Protein AF-A0A2P5BC32-F1 (afdb_monomer_lite)

Organism: Parasponia andersonii (NCBI:txid3476)

pLDDT: mean 73.13, std 12.8, range [37.69, 88.88]

Structure (mmCIF, N/CA/C/O backbone):
data_AF-A0A2P5BC32-F1
#
_entry.id   AF-A0A2P5BC32-F1
#
loop_
_atom_site.group_PDB
_atom_site.id
_atom_site.type_symbol
_atom_site.label_atom_id
_atom_site.label_alt_id
_atom_site.label_comp_id
_atom_site.label_asym_id
_atom_site.label_entity_id
_atom_site.label_seq_id
_atom_site.pdbx_PDB_ins_code
_atom_site.Cartn_x
_atom_site.Cartn_y
_atom_site.Cartn_z
_atom_site.occupancy
_atom_site.B_iso_or_equiv
_atom_site.auth_seq_id
_atom_site.auth_comp_id
_atom_site.auth_asym_id
_atom_site.auth_atom_id
_atom_site.pdbx_PDB_model_num
ATOM 1 N N . MET A 1 1 ? -25.496 -11.372 24.986 1.00 49.91 1 MET A N 1
ATOM 2 C CA . MET A 1 1 ? -24.039 -11.619 24.936 1.00 49.91 1 MET A CA 1
ATOM 3 C C . MET A 1 1 ? -23.321 -10.272 24.810 1.00 49.91 1 MET A C 1
ATOM 5 O O . MET A 1 1 ? -22.763 -9.976 23.771 1.00 49.91 1 MET A O 1
ATOM 9 N N . SER A 1 2 ? -23.435 -9.399 25.820 1.00 57.06 2 SER A N 1
ATOM 10 C CA . SER A 1 2 ? -23.031 -7.979 25.702 1.00 57.06 2 SER A CA 1
ATOM 11 C C . SER A 1 2 ? -22.216 -7.442 26.884 1.00 57.06 2 SER A C 1
ATOM 13 O O . SER A 1 2 ? -21.431 -6.529 26.701 1.00 57.06 2 SER A O 1
ATOM 15 N N . ARG A 1 3 ? -22.304 -8.053 28.074 1.00 60.16 3 ARG A N 1
ATOM 16 C CA . ARG A 1 3 ? -21.643 -7.538 29.291 1.00 60.16 3 ARG A CA 1
ATOM 17 C C . ARG A 1 3 ? -20.116 -7.701 29.325 1.00 60.16 3 ARG A C 1
ATOM 19 O O . ARG A 1 3 ? -19.463 -7.092 30.159 1.00 60.16 3 ARG A O 1
ATOM 26 N N . VAL A 1 4 ? -19.548 -8.537 28.451 1.00 66.75 4 VAL A N 1
ATOM 27 C CA . VAL A 1 4 ? -18.102 -8.836 28.442 1.00 66.75 4 VAL A CA 1
ATOM 28 C C . VAL A 1 4 ? -17.298 -7.703 27.803 1.00 66.75 4 VAL A C 1
ATOM 30 O O . VAL A 1 4 ? -16.182 -7.438 28.230 1.00 66.75 4 VAL 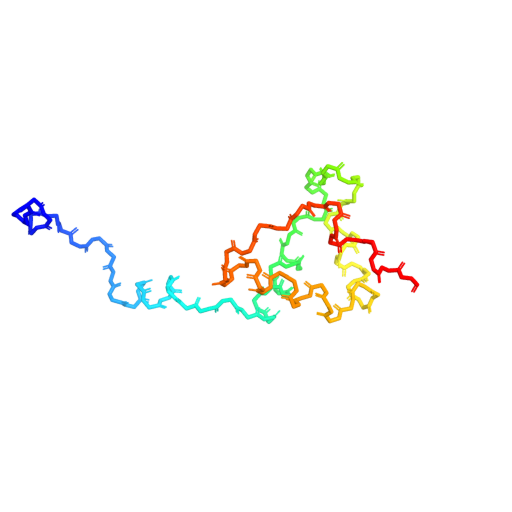A O 1
ATOM 33 N N . LEU A 1 5 ? -17.869 -7.003 26.818 1.00 66.81 5 LEU A N 1
ATOM 34 C CA . LEU A 1 5 ? -17.177 -5.919 26.117 1.00 66.81 5 LEU A CA 1
ATOM 35 C C . LEU A 1 5 ? -17.169 -4.610 26.920 1.00 66.81 5 LEU A C 1
ATOM 37 O O . LEU A 1 5 ? -16.238 -3.827 26.774 1.00 66.81 5 LEU A O 1
ATOM 41 N N . ASP A 1 6 ? -18.138 -4.413 27.821 1.00 67.94 6 ASP A N 1
ATOM 42 C CA . ASP A 1 6 ? -18.236 -3.214 28.669 1.00 67.94 6 ASP A CA 1
ATOM 43 C C . ASP A 1 6 ? -17.150 -3.151 29.759 1.00 67.94 6 ASP A C 1
ATOM 45 O O . ASP A 1 6 ? -16.836 -2.077 30.263 1.00 67.94 6 ASP A O 1
ATOM 49 N N . SER A 1 7 ? -16.560 -4.295 30.132 1.00 68.31 7 SER A N 1
ATOM 50 C CA . SER A 1 7 ? -15.435 -4.360 31.084 1.00 68.31 7 SER A CA 1
ATOM 51 C C . SER A 1 7 ? -14.064 -4.215 30.415 1.00 68.31 7 SER A C 1
ATOM 53 O O . SER A 1 7 ? -13.047 -4.147 31.106 1.00 68.31 7 SER A O 1
ATOM 55 N N . ILE A 1 8 ? -14.013 -4.170 29.080 1.00 77.19 8 ILE A N 1
ATOM 56 C CA . ILE A 1 8 ? -12.769 -3.975 28.338 1.00 77.19 8 ILE A CA 1
ATOM 57 C C . ILE A 1 8 ? -12.545 -2.474 28.193 1.00 77.19 8 ILE A C 1
ATOM 59 O O . ILE A 1 8 ? -13.291 -1.771 27.514 1.00 77.19 8 ILE A O 1
ATOM 63 N N . ASN A 1 9 ? -11.483 -1.978 28.821 1.00 71.88 9 ASN A N 1
ATOM 64 C CA . ASN A 1 9 ? -11.064 -0.598 28.643 1.00 71.88 9 ASN A CA 1
ATOM 65 C C . ASN A 1 9 ? -10.677 -0.386 27.167 1.00 71.88 9 ASN A C 1
ATOM 67 O O . ASN A 1 9 ? -9.836 -1.118 26.636 1.00 71.88 9 ASN A O 1
ATOM 71 N N . LYS A 1 10 ? -11.317 0.570 26.480 1.00 68.75 10 LYS A N 1
ATOM 72 C CA . LYS A 1 10 ? -11.061 0.844 25.058 1.00 68.75 10 LYS A CA 1
ATOM 73 C C . LYS A 1 10 ? -9.620 1.333 24.893 1.00 68.75 10 LYS A C 1
ATOM 75 O O . LYS A 1 10 ? -9.319 2.501 25.101 1.00 68.75 10 LYS A O 1
ATOM 80 N N . SER A 1 11 ? -8.734 0.426 24.485 1.00 78.00 11 SER A N 1
ATOM 81 C CA . SER A 1 11 ? -7.319 0.721 24.224 1.00 78.00 11 SER A CA 1
ATOM 82 C C . SER A 1 11 ? -7.096 1.569 22.964 1.00 78.00 11 SER A C 1
ATOM 84 O O . SER A 1 11 ? -5.980 2.024 22.727 1.00 78.00 11 SER A O 1
ATOM 86 N N . ILE A 1 12 ? -8.128 1.742 22.136 1.00 81.44 12 ILE A N 1
ATOM 87 C CA . ILE A 1 12 ? -8.055 2.406 20.836 1.00 81.44 12 ILE A CA 1
ATOM 88 C C . ILE A 1 12 ? -8.941 3.652 20.898 1.00 81.44 12 ILE A C 1
ATOM 90 O O . ILE A 1 12 ? -10.125 3.563 21.233 1.00 81.44 12 ILE A O 1
ATOM 94 N N . SER A 1 13 ? -8.362 4.818 20.602 1.00 86.50 13 SER A N 1
ATOM 95 C CA . SER A 1 13 ? -9.108 6.077 20.535 1.00 86.50 13 SER A CA 1
ATOM 96 C C . SER A 1 13 ? -9.988 6.130 19.283 1.00 86.50 13 SER A C 1
ATOM 98 O O . SER A 1 13 ? -9.725 5.441 18.300 1.00 86.50 13 SER A O 1
ATOM 100 N N . LEU A 1 14 ? -11.016 6.985 19.283 1.00 84.62 14 LEU A N 1
ATOM 101 C CA . LEU A 1 14 ? -11.893 7.148 18.116 1.00 84.62 14 LEU A CA 1
ATOM 102 C C . LEU A 1 14 ? -11.102 7.513 16.847 1.00 84.62 14 LEU A C 1
ATOM 104 O O . LEU A 1 14 ? -11.321 6.919 15.801 1.00 84.62 14 LEU A O 1
ATOM 108 N N . GLY A 1 15 ? -10.104 8.395 16.962 1.00 87.19 15 GLY A N 1
ATOM 109 C CA . GLY A 1 15 ? -9.247 8.762 15.830 1.00 87.19 15 GLY A CA 1
ATOM 110 C C . GLY A 1 15 ? -8.373 7.612 15.312 1.00 87.19 15 GLY A C 1
ATOM 111 O O . GLY A 1 15 ? -8.040 7.576 14.131 1.00 87.19 15 GLY A O 1
ATOM 112 N N . MET A 1 16 ? -8.017 6.639 16.159 1.00 85.38 16 MET A N 1
ATOM 113 C CA . MET A 1 16 ? -7.340 5.422 15.700 1.00 85.38 16 MET A CA 1
ATOM 114 C C . MET A 1 16 ? -8.298 4.494 14.949 1.00 85.38 16 MET A C 1
ATOM 116 O O . MET A 1 16 ? -7.882 3.887 13.968 1.00 85.38 16 MET A O 1
ATOM 120 N N . VAL A 1 17 ? -9.563 4.405 15.372 1.00 86.25 17 VAL A N 1
ATOM 121 C CA . VAL A 1 17 ? -10.594 3.653 14.637 1.00 86.25 17 VAL A CA 1
ATOM 122 C C . VAL A 1 17 ? -10.809 4.274 13.258 1.00 86.25 17 VAL A C 1
ATOM 124 O O . VAL A 1 17 ? -10.658 3.580 12.260 1.00 86.25 17 VAL A O 1
ATOM 127 N N . GLU A 1 18 ? -11.022 5.591 13.188 1.00 88.44 18 GLU A N 1
ATOM 128 C CA . GLU A 1 18 ? -11.172 6.312 11.915 1.00 88.44 18 GLU A CA 1
ATOM 129 C C . GLU A 1 18 ? -9.955 6.135 10.996 1.00 88.44 18 GLU A C 1
ATOM 131 O O . GLU A 1 18 ? -10.090 5.979 9.784 1.00 88.44 18 GLU A O 1
ATOM 136 N N . PHE A 1 19 ? -8.744 6.125 11.561 1.00 87.81 19 PHE A N 1
ATOM 137 C CA . PHE A 1 19 ? -7.530 5.874 10.791 1.00 87.81 19 PHE A CA 1
ATOM 138 C C . PHE A 1 19 ? -7.480 4.449 10.220 1.00 87.81 19 PHE A C 1
ATOM 140 O O . PHE A 1 19 ? -7.095 4.278 9.060 1.00 87.81 19 PHE A O 1
ATOM 147 N N . LEU A 1 20 ? -7.848 3.443 11.017 1.00 85.75 20 LEU A N 1
ATOM 148 C CA . LEU A 1 20 ? -7.846 2.034 10.611 1.00 85.75 20 LEU A CA 1
ATOM 149 C C . LEU A 1 20 ? -8.944 1.719 9.589 1.00 85.75 20 LEU A C 1
ATOM 151 O O . LEU A 1 20 ? -8.723 0.887 8.716 1.00 85.75 20 LEU A O 1
ATOM 155 N N . GLU A 1 21 ? -10.084 2.403 9.672 1.00 86.00 21 GLU A N 1
ATOM 156 C CA . GLU A 1 21 ? -11.193 2.276 8.718 1.00 86.00 21 GLU A CA 1
ATOM 157 C C . GLU A 1 21 ? -10.997 3.136 7.457 1.00 86.00 21 GLU A C 1
ATOM 159 O O . GLU A 1 21 ? -11.727 2.987 6.477 1.00 86.00 21 GLU A O 1
ATOM 164 N N . SER A 1 22 ? -10.003 4.035 7.444 1.00 87.50 22 SER A N 1
ATOM 165 C CA . SER A 1 22 ? -9.748 4.894 6.288 1.00 87.50 22 SER A CA 1
ATOM 166 C C . SER A 1 22 ? -9.269 4.091 5.069 1.00 87.50 22 SER A C 1
ATOM 168 O O . SER A 1 22 ? -8.339 3.286 5.187 1.00 87.50 22 SER A O 1
ATOM 170 N N . PRO A 1 23 ? -9.814 4.353 3.865 1.00 88.19 23 PRO A N 1
ATOM 171 C CA . PRO A 1 23 ? -9.402 3.639 2.668 1.00 88.19 23 PRO A CA 1
ATOM 172 C C . PRO A 1 23 ? -7.937 3.920 2.312 1.00 88.19 23 PRO A C 1
ATOM 174 O O . PRO A 1 23 ? -7.382 5.014 2.513 1.00 88.19 23 PRO A O 1
ATOM 177 N N . PHE A 1 24 ? -7.297 2.921 1.719 1.00 87.44 24 PHE A N 1
ATOM 178 C CA . PHE A 1 24 ? -5.995 3.062 1.094 1.00 87.44 24 PHE A CA 1
ATOM 179 C C . PHE A 1 24 ? -6.092 3.986 -0.120 1.00 87.44 24 PHE A C 1
ATOM 181 O O . PHE A 1 24 ? -7.090 4.030 -0.834 1.00 87.44 24 PHE A O 1
ATOM 188 N N . THR A 1 25 ? -5.017 4.737 -0.368 1.00 88.88 25 THR A N 1
ATOM 189 C CA . THR A 1 25 ? -4.922 5.671 -1.495 1.00 88.88 25 THR A CA 1
ATOM 190 C C . THR A 1 25 ? -3.691 5.371 -2.335 1.00 88.88 25 THR A C 1
ATOM 192 O O . THR A 1 25 ? -2.661 4.930 -1.819 1.00 88.88 25 THR A O 1
ATOM 195 N N . SER A 1 26 ? -3.742 5.697 -3.630 1.00 83.25 26 SER A N 1
ATOM 196 C CA . SER A 1 26 ? -2.585 5.554 -4.530 1.00 83.25 26 SER A CA 1
ATOM 197 C C . SER A 1 26 ? -1.343 6.285 -3.994 1.00 83.25 26 SER A C 1
ATOM 199 O O . SER A 1 26 ? -0.216 5.814 -4.148 1.00 83.25 26 SER A O 1
ATOM 201 N N . LYS A 1 27 ? -1.528 7.415 -3.293 1.00 85.19 27 LYS A N 1
ATOM 202 C CA . LYS A 1 27 ? -0.434 8.149 -2.643 1.00 85.19 27 LYS A CA 1
ATOM 203 C C . LYS A 1 27 ? 0.221 7.325 -1.529 1.00 85.19 27 LYS A C 1
ATOM 205 O O . LYS A 1 27 ? 1.447 7.232 -1.517 1.00 85.19 27 LYS A O 1
ATOM 210 N N . LYS A 1 28 ? -0.567 6.697 -0.644 1.00 82.81 28 LYS A N 1
ATOM 211 C CA . LYS A 1 28 ? -0.049 5.790 0.398 1.00 82.81 28 LYS A CA 1
ATOM 212 C C . LYS A 1 28 ? 0.704 4.612 -0.231 1.00 82.81 28 LYS A C 1
ATOM 214 O O . LYS A 1 28 ? 1.829 4.344 0.174 1.00 82.81 28 LYS A O 1
ATOM 219 N N . ILE A 1 29 ? 0.154 3.989 -1.276 1.00 83.00 29 ILE A N 1
ATOM 220 C CA . ILE A 1 29 ? 0.805 2.856 -1.962 1.00 83.00 29 ILE A CA 1
ATOM 221 C C . ILE A 1 29 ? 2.145 3.277 -2.581 1.00 83.00 29 ILE A C 1
ATOM 223 O O . ILE A 1 29 ? 3.139 2.572 -2.436 1.00 83.00 29 ILE A O 1
ATOM 227 N N . LYS A 1 30 ? 2.221 4.456 -3.213 1.00 82.44 30 LYS A N 1
ATOM 228 C CA . LYS A 1 30 ? 3.481 4.993 -3.763 1.00 82.44 30 LYS A CA 1
ATOM 229 C C . LYS A 1 30 ? 4.536 5.233 -2.686 1.00 82.44 30 LYS A C 1
ATOM 231 O O . LYS A 1 30 ? 5.706 4.935 -2.916 1.00 82.44 30 LYS A O 1
ATOM 236 N N . VAL A 1 31 ? 4.135 5.780 -1.539 1.00 83.31 31 VAL A N 1
ATOM 237 C CA . VAL A 1 31 ? 5.041 6.014 -0.405 1.00 83.31 31 VAL A CA 1
ATOM 238 C C . VAL A 1 31 ? 5.560 4.685 0.137 1.00 83.31 31 VAL A C 1
ATOM 240 O O . VAL A 1 31 ? 6.772 4.514 0.244 1.00 83.31 31 VAL A O 1
ATOM 243 N N . VAL A 1 32 ? 4.667 3.721 0.379 1.00 81.38 32 VAL A N 1
ATOM 244 C CA . VAL A 1 32 ? 5.034 2.379 0.854 1.00 81.38 32 VAL A CA 1
ATOM 245 C C . VAL A 1 32 ? 5.970 1.687 -0.133 1.00 81.38 32 VAL A C 1
ATOM 247 O O . VAL A 1 32 ? 6.984 1.136 0.282 1.00 81.38 32 VAL A O 1
ATOM 250 N N . LEU A 1 33 ? 5.694 1.772 -1.438 1.00 79.62 33 LEU A N 1
ATOM 251 C CA . LEU A 1 33 ? 6.533 1.175 -2.476 1.00 79.62 33 LEU A CA 1
ATOM 252 C C . LEU A 1 33 ? 7.976 1.687 -2.421 1.00 79.62 33 LEU A C 1
ATOM 254 O O . LEU A 1 33 ? 8.900 0.892 -2.546 1.00 79.62 33 LEU A O 1
ATOM 258 N N . ILE A 1 34 ? 8.175 2.988 -2.198 1.00 76.81 34 ILE A N 1
ATOM 259 C CA . ILE A 1 34 ? 9.508 3.596 -2.052 1.00 76.81 34 ILE A CA 1
ATOM 260 C C . ILE A 1 34 ? 10.158 3.191 -0.722 1.00 76.81 34 ILE A C 1
ATOM 262 O O . ILE A 1 34 ? 11.368 2.996 -0.666 1.00 76.81 34 ILE A O 1
ATOM 266 N N . GLN A 1 35 ? 9.363 3.052 0.339 1.00 79.44 35 GLN A N 1
ATOM 267 C CA . GLN A 1 35 ? 9.836 2.662 1.670 1.00 79.44 35 GLN A CA 1
ATOM 268 C C . GLN A 1 35 ? 10.168 1.167 1.795 1.00 79.44 35 GLN A C 1
ATOM 270 O O . GLN A 1 35 ? 10.843 0.773 2.748 1.00 79.44 35 GLN A O 1
ATOM 275 N N . MET A 1 36 ? 9.722 0.316 0.864 1.00 76.81 36 MET A N 1
ATOM 276 C CA . MET A 1 36 ? 10.107 -1.095 0.864 1.00 76.81 36 MET A CA 1
ATOM 277 C C . MET A 1 36 ? 11.625 -1.239 0.687 1.00 76.81 36 MET A C 1
ATOM 279 O O . MET A 1 36 ? 12.223 -0.668 -0.221 1.00 76.81 36 MET A O 1
ATOM 283 N N . GLY A 1 37 ? 12.264 -2.045 1.538 1.00 75.06 37 GLY A N 1
ATOM 284 C CA . GLY A 1 37 ? 13.678 -2.377 1.369 1.00 75.06 37 GLY A CA 1
ATOM 285 C C . GLY A 1 37 ? 13.889 -3.099 0.037 1.00 75.06 37 GLY A C 1
ATOM 286 O O . GLY A 1 37 ? 13.353 -4.189 -0.154 1.00 75.06 37 GLY A O 1
ATOM 287 N N . GLY A 1 38 ? 14.663 -2.501 -0.874 1.00 63.06 38 GLY A N 1
ATOM 288 C CA . GLY A 1 38 ? 14.788 -2.960 -2.265 1.00 63.06 38 GLY A CA 1
ATOM 289 C C . GLY A 1 38 ? 15.282 -4.403 -2.439 1.00 63.06 38 GLY A C 1
ATOM 290 O O . GLY A 1 38 ? 15.001 -5.016 -3.465 1.00 63.06 38 GLY A O 1
ATOM 291 N N . ILE A 1 39 ? 15.962 -4.949 -1.423 1.00 58.19 39 ILE A N 1
ATOM 292 C CA . ILE A 1 39 ? 16.574 -6.290 -1.395 1.00 58.19 39 ILE A CA 1
ATOM 293 C C . ILE A 1 39 ? 15.864 -7.247 -0.418 1.00 58.19 39 ILE A C 1
ATOM 295 O O . ILE A 1 39 ? 16.392 -8.313 -0.107 1.00 58.19 39 ILE A O 1
ATOM 299 N N . LYS A 1 40 ? 14.678 -6.890 0.104 1.00 65.75 40 LYS A N 1
ATOM 300 C CA . LYS A 1 40 ? 13.865 -7.854 0.868 1.00 65.75 40 LYS A CA 1
ATOM 301 C C . LYS A 1 40 ? 13.549 -9.086 0.003 1.00 65.75 40 LYS A C 1
ATOM 303 O O . LYS A 1 40 ? 13.623 -9.012 -1.224 1.00 65.75 40 LYS A O 1
ATOM 308 N N . ALA A 1 41 ? 13.239 -10.203 0.673 1.00 56.53 41 ALA A N 1
ATOM 309 C CA . ALA A 1 41 ? 13.032 -11.518 0.065 1.00 56.53 41 ALA A CA 1
ATOM 310 C C . ALA A 1 41 ? 12.201 -11.430 -1.224 1.00 56.53 41 ALA A C 1
ATOM 312 O O . ALA A 1 41 ? 11.150 -10.786 -1.242 1.00 56.53 41 ALA A O 1
ATOM 313 N N . ALA A 1 42 ? 12.711 -12.051 -2.290 1.00 56.12 42 ALA A N 1
ATOM 314 C CA . ALA A 1 42 ? 12.050 -12.085 -3.584 1.00 56.12 42 ALA A CA 1
ATOM 315 C C . ALA A 1 42 ? 10.631 -12.641 -3.418 1.00 56.12 42 ALA A C 1
ATOM 317 O O . ALA A 1 42 ? 10.420 -13.664 -2.762 1.00 56.12 42 ALA A O 1
ATOM 318 N N . THR A 1 43 ? 9.654 -11.947 -3.996 1.00 62.19 43 THR A N 1
ATOM 319 C CA . THR A 1 43 ? 8.289 -12.463 -4.119 1.00 62.19 43 THR A CA 1
ATOM 320 C C . THR A 1 43 ? 8.349 -13.817 -4.857 1.00 62.19 43 THR A C 1
ATOM 322 O O . THR A 1 43 ? 9.276 -14.018 -5.642 1.00 62.19 43 THR A O 1
ATOM 325 N N . PRO A 1 44 ? 7.406 -14.761 -4.662 1.00 64.44 44 PRO A N 1
ATOM 326 C CA . PRO A 1 44 ? 7.428 -16.074 -5.333 1.00 64.44 44 PRO A CA 1
ATOM 327 C C . PRO A 1 44 ? 7.561 -16.039 -6.869 1.00 64.44 44 PRO A C 1
ATOM 329 O O . PRO A 1 44 ? 7.866 -17.050 -7.487 1.00 64.44 44 PRO A O 1
ATOM 332 N N . ASN A 1 45 ? 7.355 -14.870 -7.482 1.00 64.88 45 ASN A N 1
ATOM 333 C CA . ASN A 1 45 ? 7.555 -14.587 -8.902 1.00 64.88 45 ASN A CA 1
ATOM 334 C C . ASN A 1 45 ? 9.006 -14.224 -9.298 1.00 64.88 45 ASN A C 1
ATOM 336 O O . ASN A 1 45 ? 9.258 -13.937 -10.463 1.00 64.88 45 ASN A O 1
ATOM 340 N N . GLY A 1 46 ? 9.953 -14.186 -8.355 1.00 68.88 46 GLY A N 1
ATOM 341 C CA . GLY A 1 46 ? 11.364 -13.876 -8.605 1.00 68.88 46 GLY A CA 1
ATOM 342 C C . GLY A 1 46 ? 11.705 -12.384 -8.724 1.00 68.88 46 GLY A C 1
ATOM 343 O O . GLY A 1 46 ? 12.881 -12.043 -8.852 1.00 68.88 46 GLY A O 1
ATOM 344 N N . PHE A 1 47 ? 10.726 -11.474 -8.642 1.00 73.94 47 PHE A N 1
ATOM 345 C CA . PHE A 1 47 ? 10.987 -10.035 -8.702 1.00 73.94 47 PHE A CA 1
ATOM 346 C C . PHE A 1 47 ? 11.234 -9.446 -7.310 1.00 73.94 47 PHE A C 1
ATOM 348 O O . PHE A 1 47 ? 10.443 -9.603 -6.380 1.00 73.94 47 PHE A O 1
ATOM 355 N N . HIS A 1 48 ? 12.328 -8.698 -7.183 1.00 74.94 48 HIS A N 1
ATOM 356 C CA . HIS A 1 48 ? 12.633 -7.912 -5.991 1.00 74.94 48 HIS A CA 1
ATOM 357 C C . HIS A 1 48 ? 11.800 -6.623 -5.946 1.00 74.94 48 HIS A C 1
ATOM 359 O O . HIS A 1 48 ? 11.426 -6.077 -6.986 1.00 74.94 48 HIS A O 1
ATOM 365 N N . ALA A 1 49 ? 11.592 -6.058 -4.751 1.00 75.12 49 ALA A N 1
ATOM 366 C CA . ALA A 1 49 ? 10.894 -4.777 -4.575 1.00 75.12 49 ALA A CA 1
ATOM 367 C C . ALA A 1 49 ? 11.498 -3.640 -5.430 1.00 75.12 49 ALA A C 1
ATOM 369 O O . ALA A 1 49 ? 10.769 -2.777 -5.924 1.00 75.12 49 ALA A O 1
ATOM 370 N N . ILE A 1 50 ? 12.814 -3.680 -5.683 1.00 80.69 50 ILE A N 1
ATOM 371 C CA . ILE A 1 50 ? 13.511 -2.713 -6.543 1.00 80.69 50 ILE A CA 1
ATOM 372 C C . ILE A 1 50 ? 12.996 -2.696 -7.992 1.00 80.69 50 ILE A C 1
ATOM 374 O O . ILE A 1 50 ? 13.027 -1.646 -8.635 1.00 80.69 50 ILE A O 1
ATOM 378 N N . PHE A 1 51 ? 12.479 -3.820 -8.506 1.00 80.75 51 PHE A N 1
ATOM 379 C CA . PHE A 1 51 ? 11.872 -3.887 -9.838 1.00 80.75 51 PHE A CA 1
ATOM 380 C C . PHE A 1 51 ? 10.645 -2.975 -9.901 1.00 80.75 51 PHE A C 1
ATOM 382 O O . PHE A 1 51 ? 10.577 -2.070 -10.731 1.00 80.75 51 PHE A O 1
ATOM 389 N N . TYR A 1 52 ? 9.721 -3.139 -8.957 1.00 78.62 52 TYR A N 1
ATOM 390 C CA . TYR A 1 52 ? 8.504 -2.336 -8.886 1.00 78.62 52 TYR A CA 1
ATOM 391 C C . TYR A 1 52 ? 8.806 -0.867 -8.578 1.00 78.62 52 TYR A C 1
ATOM 393 O O . TYR A 1 52 ? 8.157 0.020 -9.125 1.00 78.62 52 TYR A O 1
ATOM 401 N N . GLN A 1 53 ? 9.833 -0.577 -7.774 1.00 81.19 53 GLN A N 1
ATOM 402 C CA . GLN A 1 53 ? 10.284 0.798 -7.523 1.00 81.19 53 GLN A CA 1
ATOM 403 C C . GLN A 1 53 ? 10.811 1.480 -8.793 1.00 81.19 53 GLN A C 1
ATOM 405 O O . GLN A 1 53 ? 10.427 2.617 -9.089 1.00 81.19 53 GLN A O 1
ATOM 410 N N . LYS A 1 54 ? 11.675 0.790 -9.548 1.00 82.19 54 LYS A N 1
ATOM 411 C CA . LYS A 1 54 ? 12.355 1.331 -10.734 1.00 82.19 54 LYS A CA 1
ATOM 412 C C . LYS A 1 54 ? 11.428 1.410 -11.943 1.00 82.19 54 LYS A C 1
ATOM 414 O O . LYS A 1 54 ? 11.406 2.424 -12.639 1.00 82.19 54 LYS A O 1
ATOM 419 N N . TYR A 1 55 ? 10.633 0.370 -12.164 1.00 77.88 55 TYR A N 1
ATOM 420 C CA . TYR A 1 55 ? 9.791 0.227 -13.347 1.00 77.88 55 TYR A CA 1
ATOM 421 C C . TYR A 1 5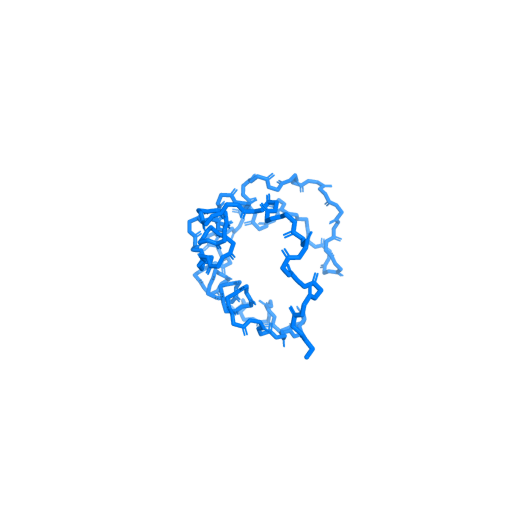5 ? 8.331 0.602 -13.100 1.00 77.88 55 TYR A C 1
ATOM 423 O O . TYR A 1 55 ? 7.511 0.403 -13.986 1.00 77.88 55 TYR A O 1
ATOM 431 N N . ARG A 1 56 ? 7.995 1.252 -11.975 1.00 73.69 56 ARG A N 1
ATOM 432 C CA . ARG A 1 56 ? 6.635 1.750 -11.669 1.00 73.69 56 ARG A CA 1
ATOM 433 C C . ARG A 1 56 ? 5.946 2.517 -12.805 1.00 73.69 56 ARG A C 1
ATOM 435 O O . ARG A 1 56 ? 4.726 2.534 -12.866 1.00 73.69 56 ARG A O 1
ATOM 442 N N . ARG A 1 57 ? 6.709 3.198 -13.676 1.00 75.19 57 ARG A N 1
ATOM 443 C CA . ARG A 1 57 ? 6.157 3.917 -14.844 1.00 75.19 57 ARG A CA 1
ATOM 444 C C . ARG A 1 57 ? 5.662 2.955 -15.928 1.00 75.19 57 ARG A C 1
ATOM 446 O O . ARG A 1 57 ? 4.723 3.300 -16.625 1.00 75.19 57 ARG A O 1
ATOM 453 N N . ILE A 1 58 ? 6.292 1.786 -16.035 1.00 75.88 58 ILE A N 1
ATOM 454 C CA . ILE A 1 58 ? 5.951 0.698 -16.959 1.00 75.88 58 ILE A CA 1
ATOM 455 C C . ILE A 1 58 ? 4.817 -0.147 -16.378 1.00 75.88 58 ILE A C 1
ATOM 457 O O . ILE A 1 58 ? 3.859 -0.428 -17.081 1.00 75.88 58 ILE A O 1
ATOM 461 N 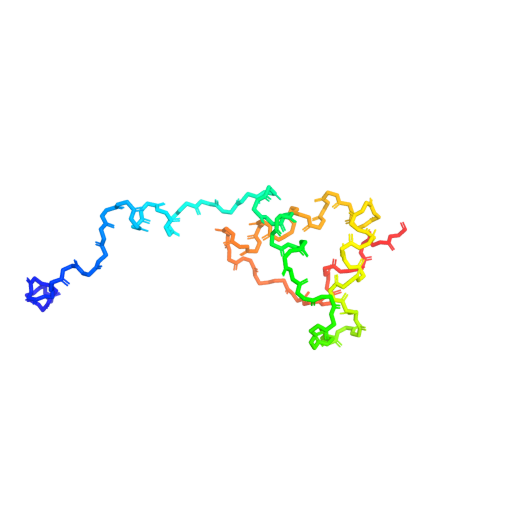N . VAL A 1 59 ? 4.875 -0.478 -15.080 1.00 68.75 59 VAL A N 1
ATOM 462 C CA . VAL A 1 59 ? 3.806 -1.251 -14.408 1.00 68.75 59 VAL A CA 1
ATOM 463 C C . VAL A 1 59 ? 2.483 -0.454 -14.312 1.00 68.75 59 VAL A C 1
ATOM 465 O O . VAL A 1 59 ? 1.419 -1.016 -14.078 1.00 68.75 59 VAL A O 1
ATOM 468 N N . GLY A 1 60 ? 2.521 0.857 -14.577 1.00 67.88 60 GLY A N 1
ATOM 469 C CA . GLY A 1 60 ? 1.347 1.639 -14.965 1.00 67.88 60 GLY A CA 1
ATOM 470 C C . GLY A 1 60 ? 0.339 1.937 -13.849 1.00 67.88 60 GLY A C 1
ATOM 471 O O . GLY A 1 60 ? 0.536 1.630 -12.673 1.00 6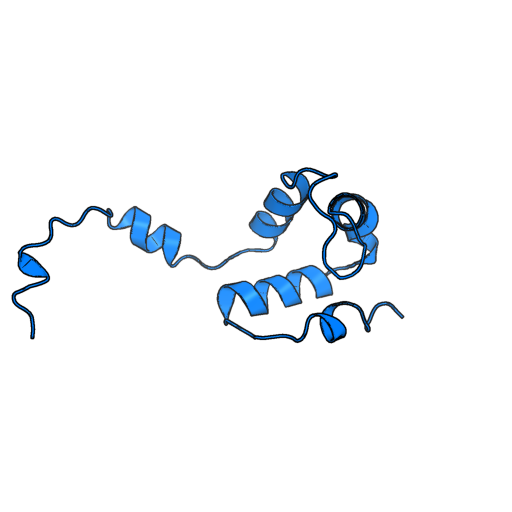7.88 60 GLY A O 1
ATOM 472 N N . GLY A 1 61 ? -0.752 2.610 -14.235 1.00 69.75 61 GLY A N 1
ATOM 473 C CA . GLY A 1 61 ? -1.877 2.936 -13.351 1.00 69.75 61 GLY A CA 1
ATOM 474 C C . GLY A 1 61 ? -2.664 1.702 -12.903 1.00 69.75 61 GLY A C 1
ATOM 475 O O . GLY A 1 61 ? -3.065 1.650 -11.743 1.00 69.75 61 GLY A O 1
ATOM 476 N N . ASN A 1 62 ? -2.779 0.690 -13.775 1.00 73.00 62 ASN A N 1
ATOM 477 C CA . ASN A 1 62 ? -3.470 -0.573 -13.491 1.00 73.00 62 ASN A CA 1
ATOM 478 C C . ASN A 1 62 ? -2.917 -1.275 -12.251 1.00 73.00 62 ASN A C 1
ATOM 480 O O . ASN A 1 62 ? -3.692 -1.745 -11.428 1.00 73.00 62 ASN A O 1
ATOM 484 N N . PHE A 1 63 ? -1.595 -1.265 -12.053 1.00 77.25 63 PHE A N 1
ATOM 485 C CA . PHE A 1 63 ? -0.989 -1.816 -10.842 1.00 77.25 63 PHE A CA 1
ATOM 486 C C . PHE A 1 63 ? -1.534 -1.151 -9.577 1.00 77.25 63 PHE A C 1
ATOM 488 O O . PHE A 1 63 ? -1.913 -1.823 -8.629 1.00 77.25 63 PHE A O 1
ATOM 495 N N . PHE A 1 64 ? -1.629 0.178 -9.548 1.00 79.94 64 PHE A N 1
ATOM 496 C CA . PHE A 1 64 ? -2.158 0.863 -8.370 1.00 79.94 64 PHE A CA 1
ATOM 497 C C . PHE A 1 64 ? -3.660 0.631 -8.185 1.00 79.94 64 PHE A C 1
ATOM 499 O O . PHE A 1 64 ? -4.091 0.568 -7.039 1.00 79.94 64 PHE A O 1
ATOM 506 N N . CYS A 1 65 ? -4.432 0.495 -9.266 1.00 81.38 65 CYS A N 1
ATOM 507 C CA . CYS A 1 65 ? -5.856 0.157 -9.195 1.00 81.38 65 CYS A CA 1
ATOM 508 C C . CYS A 1 65 ? -6.066 -1.226 -8.577 1.00 81.38 65 CYS A C 1
ATOM 510 O O . CYS A 1 65 ? -6.764 -1.333 -7.576 1.00 81.38 65 CYS A O 1
ATOM 512 N N . ILE A 1 66 ? -5.346 -2.235 -9.069 1.00 80.12 66 ILE A N 1
ATOM 513 C CA . ILE A 1 66 ? -5.410 -3.606 -8.553 1.00 80.12 66 ILE A CA 1
ATOM 514 C C . ILE A 1 66 ? -5.082 -3.650 -7.054 1.00 80.12 66 ILE A C 1
ATOM 516 O O . ILE A 1 66 ? -5.799 -4.258 -6.265 1.00 80.12 66 ILE A O 1
ATOM 520 N N . PHE A 1 67 ? -4.018 -2.967 -6.619 1.00 81.44 67 PHE A N 1
ATOM 521 C CA . PHE A 1 67 ? -3.673 -2.925 -5.194 1.00 81.44 67 PHE A CA 1
ATOM 522 C C . PHE A 1 67 ? -4.725 -2.199 -4.349 1.00 81.44 67 PHE A C 1
ATOM 524 O O . PHE A 1 67 ? -4.910 -2.555 -3.188 1.00 81.44 67 PHE A O 1
ATOM 531 N N . LEU A 1 68 ? -5.396 -1.182 -4.892 1.00 86.00 68 LEU A N 1
ATOM 532 C CA . LEU A 1 68 ? -6.476 -0.493 -4.186 1.00 86.00 68 LEU A CA 1
ATOM 533 C C . LEU A 1 68 ? -7.715 -1.375 -4.058 1.00 86.00 68 LEU A C 1
ATOM 535 O O . LEU A 1 68 ? -8.286 -1.412 -2.973 1.00 86.00 68 LEU A O 1
ATOM 539 N N . GLU A 1 69 ? -8.085 -2.098 -5.110 1.00 85.06 69 GLU A N 1
ATOM 540 C CA . GLU A 1 69 ? -9.193 -3.060 -5.094 1.00 85.06 69 GLU A CA 1
ATOM 541 C C . GLU A 1 69 ? -8.920 -4.181 -4.079 1.00 85.06 69 GLU A C 1
ATOM 543 O O . GLU A 1 69 ? -9.750 -4.455 -3.216 1.00 85.06 69 GLU A O 1
ATOM 548 N N . ILE A 1 70 ? -7.712 -4.757 -4.066 1.00 84.56 70 ILE A N 1
ATOM 549 C CA . ILE A 1 70 ? -7.335 -5.776 -3.069 1.00 84.56 70 ILE A CA 1
ATOM 550 C C . ILE A 1 70 ? -7.417 -5.219 -1.642 1.00 84.56 70 ILE A C 1
ATOM 552 O O . ILE A 1 70 ? -8.003 -5.847 -0.761 1.00 84.56 70 ILE A O 1
ATOM 556 N N . LEU A 1 71 ? -6.797 -4.061 -1.389 1.00 85.81 71 LEU A N 1
ATOM 557 C CA . LEU A 1 71 ? -6.635 -3.542 -0.029 1.00 85.81 71 LEU A CA 1
ATOM 558 C C . LEU A 1 71 ? -7.917 -2.932 0.549 1.00 85.81 71 LEU A C 1
ATOM 560 O O . LEU A 1 71 ? -8.079 -2.950 1.767 1.00 85.81 71 LEU A O 1
ATOM 564 N N . ASN A 1 72 ? -8.795 -2.378 -0.291 1.00 88.06 72 ASN A N 1
ATOM 565 C CA . ASN A 1 72 ? -10.038 -1.746 0.157 1.00 88.06 72 ASN A CA 1
ATOM 566 C C . ASN A 1 72 ? -11.252 -2.677 0.060 1.00 88.06 72 ASN A C 1
ATOM 568 O O . ASN A 1 72 ? -12.149 -2.570 0.890 1.00 88.06 72 ASN A O 1
ATOM 572 N N . GLU A 1 73 ? -11.298 -3.569 -0.933 1.00 85.19 73 GLU A N 1
ATOM 573 C CA . GLU A 1 73 ? -12.476 -4.405 -1.223 1.00 85.19 73 GLU A CA 1
ATOM 574 C C . GLU A 1 73 ? -12.254 -5.878 -0.847 1.00 85.19 73 GLU A C 1
ATOM 576 O O . GLU A 1 73 ? -13.182 -6.682 -0.894 1.00 85.19 73 GLU A O 1
ATOM 581 N N . GLY A 1 74 ? -11.035 -6.245 -0.430 1.00 77.94 74 GLY A N 1
ATOM 582 C CA . GLY A 1 74 ? -10.706 -7.604 0.004 1.00 77.94 74 GLY A CA 1
ATOM 583 C C . GLY A 1 74 ? -10.668 -8.615 -1.142 1.00 77.94 74 GLY A C 1
ATOM 584 O O . GLY A 1 74 ? -10.840 -9.814 -0.910 1.00 77.94 74 GLY A O 1
ATOM 585 N N . LEU A 1 75 ? -10.464 -8.149 -2.378 1.00 77.62 75 LEU A N 1
ATOM 586 C CA . LEU A 1 75 ? -10.449 -9.003 -3.560 1.00 77.62 75 LEU A CA 1
ATOM 587 C C . LEU A 1 75 ? -9.291 -10.016 -3.484 1.00 77.62 75 LEU A C 1
ATOM 589 O O . LEU A 1 75 ? -8.125 -9.646 -3.331 1.00 77.62 75 LEU A O 1
ATOM 593 N N . SER A 1 76 ? -9.602 -11.308 -3.610 1.00 65.00 76 SER A N 1
ATOM 594 C CA . SER A 1 76 ? -8.594 -12.366 -3.711 1.00 65.00 76 SER A CA 1
ATOM 595 C C . SER A 1 76 ? -8.262 -12.594 -5.180 1.00 65.00 76 SER A C 1
ATOM 597 O O . SER A 1 76 ? -8.993 -13.276 -5.892 1.00 65.00 76 SER A O 1
ATOM 599 N N . ILE A 1 77 ? -7.172 -11.987 -5.642 1.00 62.75 77 ILE A N 1
ATOM 600 C CA . ILE A 1 77 ? -6.667 -12.208 -6.998 1.00 62.75 77 ILE A CA 1
ATOM 601 C C . ILE A 1 77 ? -5.578 -13.282 -6.926 1.00 62.75 77 ILE A C 1
ATOM 603 O O . ILE A 1 77 ? -4.637 -13.129 -6.136 1.00 62.75 77 ILE A O 1
ATOM 607 N N . PRO A 1 78 ? -5.654 -14.362 -7.723 1.00 56.12 78 PRO A N 1
ATOM 608 C CA . PRO A 1 78 ? -4.535 -15.277 -7.885 1.00 56.12 78 PRO A CA 1
ATOM 609 C C . PRO A 1 78 ? -3.308 -14.490 -8.358 1.00 56.12 78 PRO A C 1
ATOM 611 O O . PRO A 1 78 ? -3.369 -13.751 -9.336 1.00 56.12 78 PRO A O 1
ATOM 614 N N . LEU A 1 79 ? -2.169 -14.648 -7.673 1.00 51.28 79 LEU A N 1
ATOM 615 C CA . LEU A 1 79 ? -0.927 -13.907 -7.957 1.00 51.28 79 LEU A CA 1
ATOM 616 C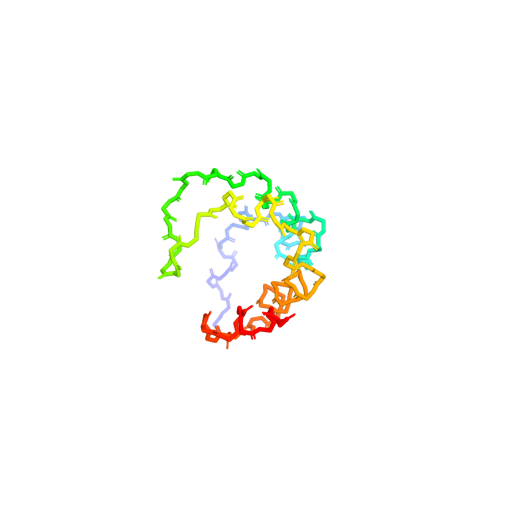 C . LEU A 1 79 ? -0.457 -14.043 -9.425 1.00 51.28 79 LEU A C 1
ATOM 618 O O . LEU A 1 79 ? 0.299 -13.202 -9.906 1.00 51.28 79 LEU A O 1
ATOM 622 N N . ALA A 1 80 ? -0.914 -15.085 -10.125 1.00 52.38 80 ALA A N 1
ATOM 623 C CA . ALA A 1 80 ? -0.662 -15.329 -11.542 1.00 52.38 80 ALA A CA 1
ATOM 624 C C . ALA A 1 80 ? -1.310 -14.286 -12.476 1.00 52.38 80 ALA A C 1
ATOM 626 O O . ALA A 1 80 ? -0.726 -13.979 -13.512 1.00 52.38 80 ALA A O 1
ATOM 627 N N . ASP A 1 81 ? -2.442 -13.690 -12.090 1.00 51.97 81 ASP A N 1
ATOM 628 C CA . ASP A 1 81 ? -3.245 -12.830 -12.975 1.00 51.97 81 ASP A CA 1
ATOM 629 C C . ASP A 1 81 ? -2.876 -11.338 -12.865 1.00 51.97 81 ASP A C 1
ATOM 631 O O . ASP A 1 81 ? -3.238 -10.528 -13.713 1.00 51.97 81 ASP A O 1
ATOM 635 N N . VAL A 1 82 ? -2.107 -10.950 -11.839 1.00 55.44 82 VAL A N 1
ATOM 636 C CA . VAL A 1 82 ? -1.717 -9.544 -11.596 1.00 55.44 82 VAL A CA 1
ATOM 637 C C . VAL A 1 82 ? -0.645 -9.052 -12.587 1.00 55.44 82 VAL A C 1
ATOM 639 O O . VAL A 1 82 ? -0.443 -7.847 -12.732 1.00 55.44 82 VAL A O 1
ATOM 642 N N . VAL A 1 83 ? 0.062 -9.960 -13.275 1.00 50.88 83 VAL A N 1
ATOM 643 C CA . VAL A 1 83 ? 1.234 -9.630 -14.118 1.00 50.88 83 VAL A CA 1
ATOM 644 C C . VAL A 1 83 ? 1.039 -9.991 -15.600 1.00 50.88 83 VAL A C 1
ATOM 646 O O . VAL A 1 83 ? 1.833 -9.569 -16.437 1.00 50.88 83 VAL A O 1
ATOM 649 N N . THR A 1 84 ? -0.027 -10.705 -15.973 1.00 44.31 84 THR A N 1
ATOM 650 C CA . THR A 1 84 ? -0.251 -11.149 -17.364 1.00 44.31 84 THR A CA 1
ATOM 651 C C . THR A 1 84 ? -0.707 -10.053 -18.332 1.00 44.31 84 THR A C 1
ATOM 653 O O . THR A 1 84 ? -0.736 -10.306 -19.532 1.00 44.31 84 THR A O 1
ATOM 656 N N . ASP A 1 85 ? -1.002 -8.837 -17.860 1.00 39.53 85 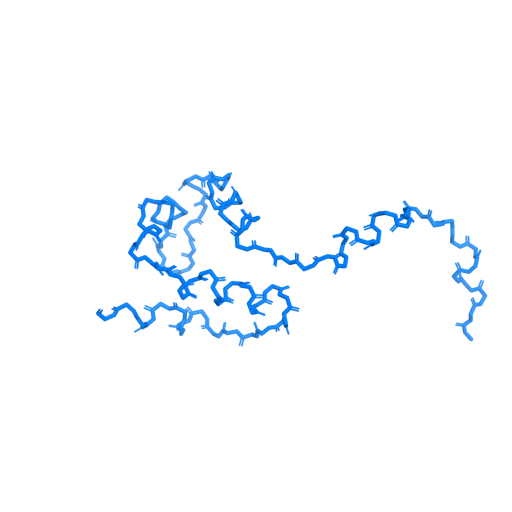ASP A N 1
ATOM 657 C CA . ASP A 1 85 ? -1.474 -7.732 -18.715 1.00 39.53 85 ASP A CA 1
ATOM 658 C C . ASP A 1 85 ? -0.379 -6.711 -19.095 1.00 39.53 85 ASP A C 1
ATOM 660 O O . ASP A 1 85 ? -0.665 -5.610 -19.559 1.00 39.53 85 ASP A O 1
ATOM 664 N N . ILE A 1 86 ? 0.905 -7.055 -18.927 1.00 41.44 86 ILE A N 1
ATOM 665 C CA . ILE A 1 86 ? 1.999 -6.292 -19.551 1.00 41.44 86 ILE A CA 1
ATOM 666 C C . ILE A 1 86 ? 2.204 -6.852 -20.964 1.00 41.44 86 ILE A C 1
ATOM 668 O O . ILE A 1 86 ? 3.054 -7.719 -21.176 1.00 41.44 86 ILE A O 1
ATOM 672 N N . LYS A 1 87 ? 1.378 -6.401 -21.912 1.00 37.69 87 LYS A N 1
ATOM 673 C CA . LYS A 1 87 ? 1.542 -6.684 -23.344 1.00 37.69 87 LYS A CA 1
ATOM 674 C C . LYS A 1 87 ? 2.315 -5.573 -24.048 1.00 37.69 87 LYS A C 1
ATOM 676 O O . LYS A 1 87 ? 2.085 -4.390 -23.712 1.00 37.69 87 LYS A O 1
#

Secondary structure (DSSP, 8-state):
--TTTTTS---S-HHHHHHHHSPP-HHHHHHHHHHS-TTS---TTS--HHHHHHHHHHHHHHHHHHHHHHHHH-----TTTSSTT--

Sequence (87 aa):
MSRVLDSINKSISLGMVEFLESPFTSKKIKVVLIQMGGIKAATPNGFHAIFYQKYRRIVGGNFFCIFLEILNEGLSIPLADVVTDIK

Foldseek 3Di:
DPPVVVPDDPPADPVNVCVVLDADDLVNVLVVLVVPDQPPDADPVRHGSVCCNVCVVQLDPLLSVVVRCCRNVVDDDDPVVSPVPSD

Radius of gyration: 17.9 Å; chains: 1; bounding box: 41×25×54 Å